Protein AF-A0A7W9FIB3-F1 (afdb_monomer)

Foldseek 3Di:
DQDLVNQLVVVVVVCVVVVHDDDSVRSSVVSVVVVVVVVVVVVVVVCVVVVCPPPPPPVVVVVVVVVVVCVVVVDDDD

Radius of gyration: 26.02 Å; Cα contacts (8 Å, |Δi|>4): 31; chains: 1; bounding box: 44×25×67 Å

Mean predicted aligned error: 15.47 Å

Sequence (78 aa):
MSTATGYRNRILEYADEHGHDISKGKAMKLAIVLHRRGERMHDENLERIFTHSDPTPPAAFKRIHAKAELAKRGVVLA

Nearest PDB structures (foldseek):
  3b0b-assembly1_A  TM=5.925E-01  e=1.932E+00  Gallus gallus
  4h9s-assembly3_E  TM=5.472E-01  e=3.824E+00  Homo sapiens

Secondary structure (DSSP, 8-state):
---HHHHHHHHHHHHHHTT----HHHHHHHHHHHHHHHHHHHHHHHHHHHH---SHHHHHHHHHHHHHHHHHTT----

pLDDT: mean 75.28, std 15.97, range [50.16, 96.75]

Structure (mmCIF, N/CA/C/O backbone):
data_AF-A0A7W9FIB3-F1
#
_entry.id   AF-A0A7W9FIB3-F1
#
loop_
_atom_site.group_PDB
_atom_site.id
_atom_site.type_symbol
_atom_site.label_atom_id
_atom_site.label_alt_id
_atom_site.label_comp_id
_atom_site.label_asym_id
_atom_site.label_entity_id
_atom_site.label_seq_id
_atom_site.pdbx_PDB_ins_code
_atom_site.Cartn_x
_atom_site.Cartn_y
_atom_site.Cartn_z
_atom_site.occupancy
_atom_site.B_iso_or_equiv
_atom_site.auth_seq_id
_atom_site.auth_comp_id
_atom_site.auth_asym_id
_atom_site.auth_atom_id
_atom_site.pdbx_PDB_model_num
ATOM 1 N N . MET A 1 1 ? -1.171 11.319 -5.996 1.00 54.72 1 MET A N 1
ATOM 2 C CA . MET A 1 1 ? -0.428 10.321 -5.192 1.00 54.72 1 MET A CA 1
ATOM 3 C C . MET A 1 1 ? -1.360 9.701 -4.165 1.00 54.72 1 MET A C 1
ATOM 5 O O . MET A 1 1 ? -2.160 10.422 -3.579 1.00 54.72 1 MET A O 1
ATOM 9 N N . SER A 1 2 ? -1.293 8.387 -3.946 1.00 70.88 2 SER A N 1
ATOM 10 C CA . SER A 1 2 ? -2.078 7.744 -2.887 1.00 70.88 2 SER A CA 1
ATOM 11 C C . SER A 1 2 ? -1.502 8.079 -1.510 1.00 70.88 2 SER A C 1
ATOM 13 O O . SER A 1 2 ? -0.326 7.815 -1.264 1.00 70.88 2 SER A O 1
ATOM 15 N N . THR A 1 3 ? -2.329 8.611 -0.617 1.00 86.19 3 THR A N 1
ATOM 16 C CA . THR A 1 3 ? -1.940 8.969 0.753 1.00 86.19 3 THR A CA 1
ATOM 17 C C . THR A 1 3 ? -1.937 7.749 1.678 1.00 86.19 3 THR A C 1
ATOM 19 O O . THR A 1 3 ? -2.615 6.751 1.410 1.00 86.19 3 THR A O 1
ATOM 22 N N . ALA A 1 4 ? -1.232 7.835 2.812 1.00 81.94 4 ALA A N 1
ATOM 23 C CA . ALA A 1 4 ? -1.293 6.815 3.866 1.00 81.94 4 ALA A CA 1
ATOM 24 C C . ALA A 1 4 ? -2.743 6.538 4.319 1.00 81.94 4 ALA A C 1
ATOM 26 O O . ALA A 1 4 ? -3.134 5.388 4.503 1.00 81.94 4 ALA A O 1
ATOM 27 N N . THR A 1 5 ? -3.591 7.566 4.398 1.00 87.25 5 THR A N 1
ATOM 28 C CA . THR A 1 5 ? -5.021 7.406 4.707 1.00 87.25 5 THR A CA 1
ATOM 29 C C . THR A 1 5 ? -5.759 6.588 3.641 1.00 87.25 5 THR A C 1
ATOM 31 O O . THR A 1 5 ? -6.565 5.723 3.980 1.00 87.25 5 THR A O 1
ATOM 34 N N . GLY A 1 6 ? -5.449 6.798 2.357 1.00 87.25 6 GLY A N 1
ATOM 35 C CA . GLY A 1 6 ? -6.031 6.025 1.257 1.00 87.25 6 GLY A CA 1
ATOM 36 C C . GLY A 1 6 ? -5.590 4.558 1.235 1.00 87.25 6 GLY A C 1
ATOM 37 O O . GLY A 1 6 ? -6.362 3.691 0.834 1.00 87.25 6 GLY A O 1
ATOM 38 N N . TYR A 1 7 ? -4.369 4.244 1.680 1.00 89.94 7 TYR A N 1
ATOM 39 C CA . TYR A 1 7 ? -3.953 2.850 1.890 1.00 89.94 7 TYR A CA 1
ATOM 40 C C . TYR A 1 7 ? -4.661 2.213 3.084 1.00 89.94 7 TYR A C 1
ATOM 42 O O . TYR A 1 7 ? -5.107 1.076 2.983 1.00 89.94 7 TYR A O 1
ATOM 50 N N . ARG A 1 8 ? -4.819 2.946 4.192 1.00 93.62 8 ARG A N 1
ATOM 51 C CA . ARG A 1 8 ? -5.517 2.447 5.383 1.00 93.62 8 ARG A CA 1
ATOM 52 C C . ARG A 1 8 ? -6.942 2.014 5.053 1.00 93.62 8 ARG A C 1
ATOM 54 O O . ARG A 1 8 ? -7.350 0.941 5.474 1.00 93.62 8 ARG A O 1
ATOM 61 N N . ASN A 1 9 ? -7.679 2.840 4.313 1.00 92.06 9 ASN A N 1
ATOM 62 C CA . ASN A 1 9 ? -9.066 2.538 3.963 1.00 92.06 9 ASN A CA 1
ATOM 63 C C . ASN A 1 9 ? -9.160 1.287 3.074 1.00 92.06 9 ASN A C 1
ATOM 65 O O . ASN A 1 9 ? -9.937 0.400 3.396 1.00 92.06 9 ASN A O 1
ATOM 69 N N . ARG A 1 10 ? -8.290 1.154 2.062 1.00 93.06 10 ARG A N 1
ATOM 70 C CA . ARG A 1 10 ? -8.232 -0.044 1.203 1.00 93.06 10 ARG A CA 1
ATOM 71 C C . ARG A 1 10 ? -7.886 -1.326 1.963 1.00 93.06 10 ARG A C 1
ATOM 73 O O . ARG A 1 10 ? -8.417 -2.381 1.658 1.00 93.06 10 ARG A O 1
ATOM 80 N N . ILE A 1 11 ? -7.003 -1.246 2.961 1.00 92.75 11 ILE A N 1
ATOM 81 C CA . ILE A 1 11 ? -6.665 -2.402 3.808 1.00 92.75 11 ILE A CA 1
ATOM 82 C C . ILE A 1 11 ? -7.867 -2.829 4.651 1.00 92.75 11 ILE A C 1
ATOM 84 O O . ILE A 1 11 ? -8.079 -4.021 4.834 1.00 92.75 11 ILE A O 1
ATOM 88 N N . LEU A 1 12 ? -8.616 -1.866 5.193 1.00 94.25 12 LEU A N 1
ATOM 89 C CA . LEU A 1 12 ? -9.800 -2.150 6.003 1.00 94.25 12 LEU A CA 1
ATOM 90 C C . LEU A 1 12 ? -10.930 -2.738 5.156 1.00 94.25 12 LEU A C 1
ATOM 92 O O . LEU A 1 12 ? -11.534 -3.709 5.580 1.00 94.25 12 LEU A O 1
ATOM 96 N N . GLU A 1 13 ? -11.161 -2.188 3.967 1.00 95.94 13 GLU A N 1
ATOM 97 C CA . GLU A 1 13 ? -12.130 -2.701 2.992 1.00 95.94 13 GLU A CA 1
ATOM 98 C C . GLU A 1 13 ? -11.787 -4.136 2.575 1.00 95.94 13 GLU A C 1
ATOM 100 O O . GLU A 1 13 ? -12.603 -5.033 2.736 1.00 95.94 13 GLU A O 1
ATOM 105 N N . TYR A 1 14 ? -10.533 -4.390 2.187 1.00 95.31 14 TYR A N 1
ATOM 106 C CA . TYR A 1 14 ? -10.072 -5.741 1.864 1.00 95.31 14 TYR A CA 1
ATOM 107 C C . TYR A 1 14 ? -10.232 -6.711 3.042 1.00 95.31 14 TYR A C 1
ATOM 109 O O . TYR A 1 14 ? -10.599 -7.871 2.859 1.00 95.31 14 TYR A O 1
ATOM 117 N N . ALA A 1 15 ? -9.923 -6.256 4.258 1.00 94.94 15 ALA A N 1
ATOM 118 C C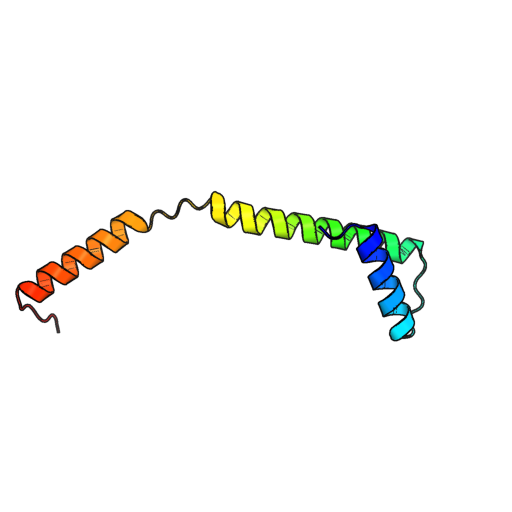A . ALA A 1 15 ? -10.053 -7.078 5.451 1.00 94.94 15 ALA A CA 1
ATOM 119 C C . ALA A 1 15 ? -11.519 -7.436 5.737 1.00 94.94 15 ALA A C 1
ATOM 121 O O . ALA A 1 15 ? -11.792 -8.586 6.067 1.00 94.94 15 ALA A O 1
ATOM 122 N N . ASP A 1 16 ? -12.443 -6.495 5.543 1.00 96.06 16 ASP A N 1
ATOM 123 C CA . ASP A 1 16 ? -13.885 -6.717 5.677 1.00 96.06 16 ASP A CA 1
ATOM 124 C C . ASP A 1 16 ? -14.402 -7.711 4.622 1.00 96.06 16 ASP A C 1
ATOM 126 O O . ASP A 1 16 ? -15.025 -8.714 4.966 1.00 96.06 16 ASP A O 1
ATOM 130 N N . GLU A 1 17 ? -14.029 -7.517 3.352 1.00 96.75 17 GLU A N 1
ATOM 131 C CA . GLU A 1 17 ? -14.409 -8.392 2.231 1.00 96.75 17 GLU A CA 1
ATOM 132 C C . GLU A 1 17 ? -13.962 -9.851 2.414 1.00 96.75 17 GLU A C 1
ATOM 134 O O . GLU A 1 17 ? -14.648 -10.776 1.981 1.00 96.75 17 GLU A O 1
ATOM 139 N N . HIS A 1 18 ? -12.808 -10.066 3.051 1.00 96.50 18 HIS A N 1
ATOM 140 C CA . HIS A 1 18 ? -12.186 -11.387 3.191 1.00 96.50 18 HIS A CA 1
ATOM 141 C C . HIS A 1 18 ? -12.316 -11.969 4.608 1.00 96.50 18 HIS A C 1
ATOM 143 O O . HIS A 1 18 ? -11.727 -13.011 4.906 1.00 96.50 18 HIS A O 1
ATOM 149 N N . GLY A 1 19 ? -13.072 -11.312 5.496 1.00 94.19 19 GLY A N 1
ATOM 150 C CA . GLY A 1 19 ? -13.299 -11.776 6.867 1.00 94.19 19 GLY A CA 1
ATOM 151 C C . GLY A 1 19 ? -12.037 -11.782 7.740 1.00 94.19 19 GLY A C 1
ATOM 152 O O . GLY A 1 19 ? -11.895 -12.613 8.638 1.00 94.19 19 GLY A O 1
ATOM 153 N N . HIS A 1 20 ? -11.088 -10.888 7.472 1.00 93.94 20 HIS A N 1
ATOM 154 C CA . HIS A 1 20 ? -9.901 -10.705 8.295 1.00 93.94 20 HIS A CA 1
ATOM 155 C C . HIS A 1 20 ? -10.164 -9.696 9.411 1.00 93.94 20 HIS A C 1
ATOM 157 O O . HIS A 1 20 ? -10.438 -8.526 9.158 1.00 93.94 20 HIS A O 1
ATOM 163 N N . ASP A 1 21 ? -9.972 -10.111 10.662 1.00 92.38 21 ASP A N 1
ATOM 164 C CA . ASP A 1 21 ? -10.028 -9.173 11.778 1.00 92.38 21 ASP A CA 1
ATOM 165 C C . ASP A 1 21 ? -8.709 -8.390 11.886 1.00 92.38 21 ASP A C 1
ATOM 167 O O . ASP A 1 21 ? -7.632 -8.934 12.176 1.00 92.38 21 ASP A O 1
ATOM 171 N N . ILE A 1 22 ? -8.776 -7.089 11.601 1.00 93.94 22 ILE A N 1
ATOM 172 C CA . ILE A 1 22 ? -7.634 -6.187 11.693 1.00 93.94 22 ILE A CA 1
ATOM 173 C C . ILE A 1 22 ? -7.991 -4.931 12.482 1.00 93.94 22 ILE A C 1
ATOM 175 O O . ILE A 1 22 ? -8.912 -4.179 12.169 1.00 93.94 22 ILE A O 1
ATOM 179 N N . SER A 1 23 ? -7.182 -4.634 13.499 1.00 94.44 23 SER A N 1
ATOM 180 C CA . SER A 1 23 ? -7.349 -3.394 14.249 1.00 94.44 23 SER A CA 1
ATOM 181 C C . SER A 1 23 ? -6.971 -2.176 13.400 1.00 94.44 23 SER A C 1
ATOM 183 O O . SER A 1 23 ? -6.002 -2.192 12.630 1.00 94.44 23 SER A O 1
ATOM 185 N N . LYS A 1 24 ? -7.674 -1.055 13.611 1.00 90.88 24 LYS A N 1
ATOM 186 C CA . LYS A 1 24 ? -7.392 0.227 12.934 1.00 90.88 24 LYS A CA 1
ATOM 187 C C . LYS A 1 24 ? -5.928 0.665 13.083 1.00 90.88 24 LYS A C 1
ATOM 189 O O . LYS A 1 24 ? -5.341 1.197 12.143 1.00 90.88 24 LYS A O 1
ATOM 194 N N . GLY A 1 25 ? -5.317 0.404 14.243 1.00 92.75 25 GLY A N 1
ATOM 195 C CA . GLY A 1 25 ? -3.905 0.703 14.496 1.00 92.75 25 GLY A CA 1
ATOM 196 C C . GLY A 1 25 ? -2.947 -0.148 13.655 1.00 92.75 25 GLY A C 1
ATOM 197 O O . GLY A 1 25 ? -1.964 0.372 13.124 1.00 92.75 25 GLY A O 1
ATOM 198 N N . LYS A 1 26 ? -3.246 -1.442 13.474 1.00 92.75 26 LYS A N 1
ATOM 199 C CA . LYS A 1 26 ? -2.458 -2.340 12.615 1.00 92.75 26 LYS A CA 1
ATOM 200 C C . LYS A 1 26 ? -2.614 -1.969 11.138 1.00 92.75 26 LYS A C 1
ATOM 202 O O . LYS A 1 26 ? -1.607 -1.883 10.436 1.00 92.75 26 LYS A O 1
ATOM 207 N N . ALA A 1 27 ? -3.830 -1.639 10.700 1.00 92.88 27 ALA A N 1
ATOM 208 C CA . ALA A 1 27 ? -4.091 -1.141 9.349 1.00 92.88 27 ALA A CA 1
ATOM 209 C C . ALA A 1 27 ? -3.322 0.160 9.051 1.00 92.88 27 ALA A C 1
ATOM 211 O O . ALA A 1 27 ? -2.725 0.294 7.986 1.00 92.88 27 ALA A O 1
ATOM 212 N N . MET A 1 28 ? -3.252 1.094 10.008 1.00 93.81 28 MET A N 1
ATOM 213 C CA . MET A 1 28 ? -2.485 2.337 9.852 1.00 93.81 28 MET A CA 1
ATOM 214 C C . MET A 1 28 ? -0.975 2.086 9.718 1.00 93.81 28 MET A C 1
ATOM 216 O O . MET A 1 28 ? -0.325 2.687 8.864 1.00 93.81 28 MET A O 1
ATOM 220 N N . LYS A 1 29 ? -0.407 1.171 10.516 1.00 94.25 29 LYS A N 1
ATOM 221 C CA . LYS A 1 29 ? 1.014 0.795 10.399 1.00 94.25 29 LYS A CA 1
ATOM 222 C C . LYS A 1 29 ? 1.329 0.216 9.018 1.00 94.25 29 LYS A C 1
ATOM 224 O O . LYS A 1 29 ? 2.298 0.638 8.391 1.00 94.25 29 LYS A O 1
ATOM 229 N N . LEU A 1 30 ? 0.492 -0.699 8.525 1.00 92.88 30 LEU A N 1
ATOM 230 C CA . LEU A 1 30 ? 0.637 -1.276 7.184 1.00 92.88 30 LEU A CA 1
ATOM 231 C C . LEU A 1 30 ? 0.505 -0.213 6.088 1.00 92.88 30 LEU A C 1
ATOM 233 O O . LEU A 1 30 ? 1.299 -0.189 5.149 1.00 92.88 30 LEU A O 1
ATOM 237 N N . ALA A 1 31 ? -0.442 0.710 6.241 1.00 92.12 31 ALA A N 1
ATOM 238 C CA . ALA A 1 31 ? -0.657 1.793 5.297 1.00 92.12 31 ALA A CA 1
ATOM 239 C C . ALA A 1 31 ? 0.557 2.725 5.160 1.00 92.12 31 ALA A C 1
ATOM 241 O O . ALA A 1 31 ? 0.909 3.108 4.047 1.00 92.12 31 ALA A O 1
ATOM 242 N N . ILE A 1 32 ? 1.234 3.048 6.268 1.00 92.94 32 ILE A N 1
ATOM 243 C CA . ILE A 1 32 ? 2.472 3.845 6.256 1.00 92.94 32 ILE A CA 1
ATOM 244 C C . ILE A 1 32 ? 3.592 3.102 5.519 1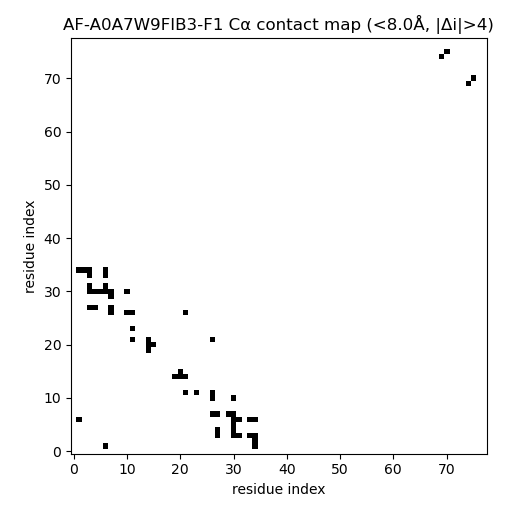.00 92.94 32 ILE A C 1
ATOM 246 O O . ILE A 1 32 ? 4.312 3.708 4.725 1.00 92.94 32 ILE A O 1
ATOM 250 N N . VAL A 1 33 ? 3.737 1.793 5.748 1.00 91.25 33 VAL A N 1
ATOM 251 C CA . VAL A 1 33 ? 4.756 0.979 5.064 1.00 91.25 33 VAL A CA 1
ATOM 252 C C . VAL A 1 33 ? 4.501 0.935 3.557 1.00 91.25 33 VAL A C 1
ATOM 254 O O . VAL A 1 33 ? 5.432 1.148 2.780 1.00 91.25 33 VAL A O 1
ATOM 257 N N . LEU A 1 34 ? 3.254 0.702 3.138 1.00 87.06 34 LEU A N 1
ATOM 258 C CA . LEU A 1 34 ? 2.878 0.674 1.722 1.00 87.06 34 LEU A CA 1
ATOM 259 C C . LEU A 1 34 ? 3.047 2.039 1.056 1.00 87.06 34 LEU A C 1
ATOM 261 O O . LEU A 1 34 ? 3.571 2.106 -0.051 1.00 87.06 34 LEU A O 1
ATOM 265 N N . HIS A 1 35 ? 2.677 3.119 1.745 1.00 87.81 35 HIS A N 1
ATOM 266 C CA . HIS A 1 35 ? 2.875 4.477 1.253 1.00 87.81 35 HIS A CA 1
ATOM 267 C C . HIS A 1 35 ? 4.357 4.772 0.997 1.00 87.81 35 HIS A C 1
ATOM 269 O O . HIS A 1 35 ? 4.714 5.089 -0.133 1.00 87.81 35 HIS A O 1
ATOM 275 N N . ARG A 1 36 ? 5.230 4.523 1.983 1.00 85.00 36 ARG A N 1
ATOM 276 C CA . ARG A 1 36 ? 6.688 4.697 1.839 1.00 85.00 36 ARG A CA 1
ATOM 277 C C . ARG A 1 36 ? 7.307 3.786 0.782 1.00 85.00 36 ARG A C 1
ATOM 279 O O . ARG A 1 36 ? 8.332 4.115 0.193 1.00 85.00 36 ARG A O 1
ATOM 286 N N . ARG A 1 37 ? 6.751 2.589 0.575 1.00 81.88 37 ARG A N 1
ATOM 287 C CA . ARG A 1 37 ? 7.199 1.682 -0.492 1.00 81.88 37 ARG A CA 1
ATOM 288 C C . ARG A 1 37 ? 6.795 2.216 -1.867 1.00 81.88 37 ARG A C 1
ATOM 290 O O . ARG A 1 37 ? 7.615 2.176 -2.774 1.00 81.88 37 ARG A O 1
ATOM 297 N N . GLY A 1 38 ? 5.580 2.745 -1.997 1.00 78.06 38 GLY A N 1
ATOM 298 C CA . GLY A 1 38 ? 5.113 3.407 -3.213 1.00 78.06 38 GLY A CA 1
ATOM 299 C C . GLY A 1 38 ? 5.914 4.668 -3.540 1.00 78.06 38 GLY A C 1
ATOM 300 O O . GLY A 1 38 ? 6.267 4.868 -4.694 1.00 78.06 38 GLY A O 1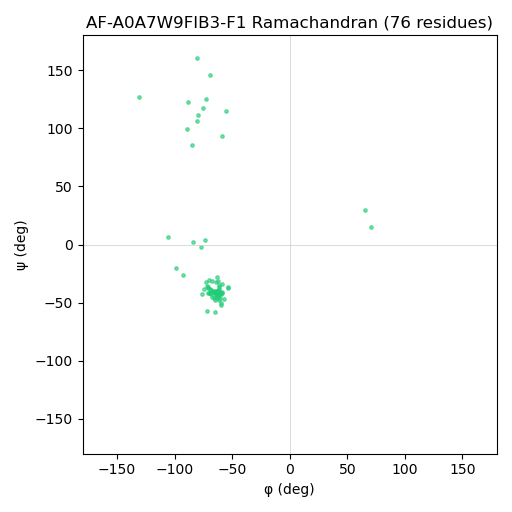
ATOM 301 N N . GLU A 1 39 ? 6.260 5.475 -2.534 1.00 77.88 39 GLU A N 1
ATOM 302 C CA . GLU A 1 39 ? 7.121 6.654 -2.706 1.00 77.88 39 GLU A CA 1
ATOM 303 C C . GLU A 1 39 ? 8.512 6.268 -3.218 1.00 77.88 39 GLU A C 1
ATOM 305 O O . GLU A 1 39 ? 8.944 6.805 -4.231 1.00 77.88 39 GLU A O 1
ATOM 310 N N . ARG A 1 40 ? 9.161 5.263 -2.612 1.00 68.69 40 ARG A N 1
ATOM 311 C CA . ARG A 1 40 ? 10.465 4.759 -3.085 1.00 68.69 40 ARG A CA 1
ATOM 312 C C . ARG A 1 40 ? 10.422 4.194 -4.503 1.00 68.69 40 ARG A C 1
ATOM 314 O O . ARG A 1 40 ? 11.343 4.415 -5.269 1.00 68.69 40 ARG A O 1
ATOM 321 N N . MET A 1 41 ? 9.351 3.490 -4.871 1.00 63.19 41 MET A N 1
ATOM 322 C CA . MET A 1 41 ? 9.181 2.971 -6.236 1.00 63.19 41 MET A CA 1
ATOM 323 C C . MET A 1 41 ? 8.920 4.072 -7.268 1.00 63.19 41 MET A C 1
ATOM 325 O O . MET A 1 41 ? 9.261 3.901 -8.438 1.00 63.19 41 MET A O 1
ATOM 329 N N . HIS A 1 42 ? 8.286 5.173 -6.862 1.00 60.38 42 HIS A N 1
ATOM 330 C CA . HIS A 1 42 ? 8.150 6.353 -7.710 1.00 60.38 42 HIS A CA 1
ATOM 331 C C . HIS A 1 42 ? 9.486 7.076 -7.883 1.00 60.38 42 HIS A C 1
ATOM 333 O O . HIS A 1 42 ? 9.758 7.553 -8.981 1.00 60.38 42 HIS A O 1
ATOM 339 N N . ASP A 1 43 ? 10.307 7.103 -6.836 1.00 61.38 43 ASP A N 1
ATOM 340 C CA . ASP A 1 43 ? 11.622 7.737 -6.840 1.00 61.38 43 ASP A CA 1
ATOM 341 C C . ASP A 1 43 ?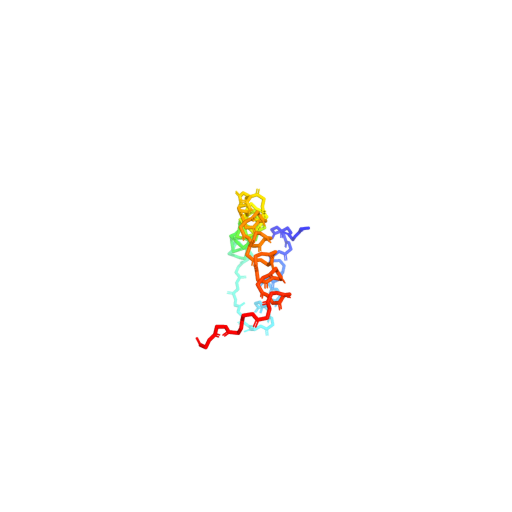 12.633 6.929 -7.671 1.00 61.38 43 ASP A C 1
ATOM 343 O O . ASP A 1 43 ? 13.090 7.401 -8.703 1.00 61.38 43 ASP A O 1
ATOM 347 N N . GLU A 1 44 ? 12.860 5.649 -7.354 1.00 60.69 44 GLU A N 1
ATOM 348 C CA . GLU A 1 44 ? 13.850 4.799 -8.043 1.00 60.69 44 GLU A CA 1
ATOM 349 C C . GLU A 1 44 ? 13.560 4.611 -9.546 1.00 60.69 44 GLU A C 1
ATOM 351 O O . GLU A 1 44 ? 14.487 4.535 -10.355 1.00 60.69 44 GLU A O 1
ATOM 356 N N . ASN A 1 45 ? 12.286 4.544 -9.959 1.00 60.19 45 ASN A N 1
ATOM 357 C CA . ASN A 1 45 ? 11.943 4.433 -11.383 1.00 60.19 45 ASN A CA 1
ATOM 358 C C . ASN A 1 45 ? 12.196 5.734 -12.154 1.00 60.19 45 ASN A C 1
ATOM 360 O O . ASN A 1 45 ? 12.600 5.671 -13.313 1.00 60.19 45 ASN A O 1
ATOM 364 N N . LEU A 1 46 ? 11.966 6.899 -11.544 1.00 55.97 46 LEU A N 1
ATOM 365 C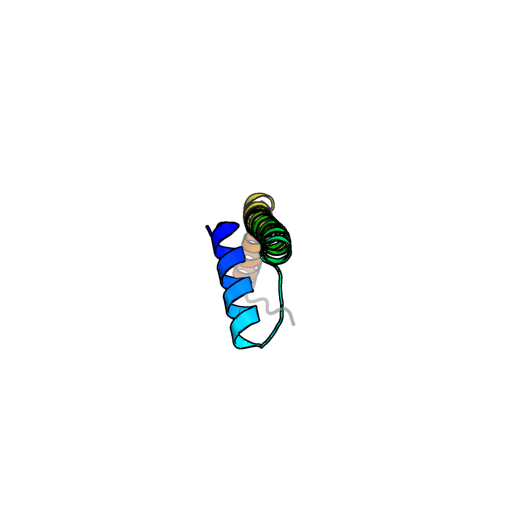 CA . LEU A 1 46 ? 12.259 8.188 -12.173 1.00 55.97 46 LEU A CA 1
ATOM 366 C C . LEU A 1 46 ? 13.761 8.473 -12.133 1.00 55.97 46 LEU A C 1
ATOM 368 O O . LEU A 1 46 ? 14.343 8.849 -13.148 1.00 55.97 46 LEU A O 1
ATOM 372 N N . GLU A 1 47 ? 14.413 8.199 -11.008 1.00 55.28 47 GLU A N 1
ATOM 373 C CA . GLU A 1 47 ? 15.847 8.375 -10.837 1.00 55.28 47 GLU A CA 1
ATOM 374 C C . GLU A 1 47 ? 16.618 7.511 -11.840 1.00 55.28 47 GLU A C 1
ATOM 376 O O . GLU A 1 47 ? 17.504 8.027 -12.510 1.00 55.28 47 GLU A O 1
ATOM 381 N N . ARG A 1 48 ? 16.223 6.252 -12.081 1.00 57.56 48 ARG A N 1
ATOM 382 C CA . ARG A 1 48 ? 16.844 5.380 -13.099 1.00 57.56 48 ARG A CA 1
ATOM 383 C C . ARG A 1 48 ? 16.677 5.887 -14.539 1.00 57.56 48 ARG A C 1
ATOM 385 O O . ARG A 1 48 ? 17.572 5.670 -15.353 1.00 57.56 48 ARG A O 1
ATOM 392 N N . ILE A 1 49 ? 15.568 6.559 -14.855 1.00 56.56 49 ILE A N 1
ATOM 393 C CA . ILE A 1 49 ? 15.325 7.166 -16.177 1.00 56.56 49 ILE A CA 1
ATOM 394 C C . ILE A 1 49 ? 16.188 8.422 -16.377 1.00 56.56 49 ILE A C 1
ATOM 396 O O . ILE A 1 49 ? 16.620 8.687 -17.497 1.00 56.56 49 ILE A O 1
ATOM 400 N N . PHE A 1 50 ? 16.474 9.174 -15.310 1.00 50.72 50 PHE A N 1
ATOM 401 C CA . PHE A 1 50 ? 17.229 10.430 -15.386 1.00 50.72 50 PHE A CA 1
ATOM 402 C C . PHE A 1 50 ? 18.727 10.311 -15.030 1.00 50.72 50 PHE A C 1
ATOM 404 O O . PHE A 1 50 ? 19.505 11.172 -15.435 1.00 50.72 50 PHE A O 1
ATOM 411 N N . THR A 1 51 ? 19.164 9.265 -14.318 1.00 56.53 51 THR A N 1
ATOM 412 C CA . THR A 1 51 ? 20.579 9.054 -13.926 1.00 56.53 51 THR A CA 1
ATOM 413 C C . THR A 1 51 ? 21.374 8.203 -14.907 1.00 56.53 51 THR A C 1
ATOM 415 O O . THR A 1 51 ? 22.588 8.375 -15.008 1.00 56.53 51 THR A O 1
ATOM 418 N N . HIS A 1 52 ? 20.733 7.319 -15.675 1.00 53.78 52 HIS A N 1
ATOM 419 C CA . HIS A 1 52 ? 21.376 6.725 -16.845 1.00 53.78 52 HIS A CA 1
ATOM 420 C C . HIS A 1 52 ? 21.197 7.671 -18.028 1.00 53.78 52 HIS A C 1
ATOM 422 O O . HIS A 1 52 ? 20.286 7.524 -18.838 1.00 53.78 52 HIS A O 1
ATOM 428 N N . SER A 1 53 ? 22.106 8.643 -18.132 1.00 52.16 53 SER A N 1
ATOM 429 C CA . SER A 1 53 ? 22.427 9.235 -19.427 1.00 52.16 53 SER A CA 1
ATOM 430 C C . SER A 1 53 ? 22.926 8.088 -20.298 1.00 52.16 53 SER A C 1
ATOM 432 O O . SER A 1 53 ? 24.072 7.660 -20.171 1.00 52.16 53 SER A O 1
ATOM 434 N N . ASP A 1 54 ? 22.016 7.485 -21.057 1.00 53.44 54 ASP A N 1
ATOM 435 C CA . ASP A 1 54 ? 22.308 6.351 -21.913 1.00 53.44 54 ASP A CA 1
ATOM 436 C C . ASP A 1 54 ? 23.462 6.758 -22.852 1.00 53.44 54 ASP A C 1
ATOM 438 O O . ASP A 1 54 ? 23.286 7.671 -23.662 1.00 53.44 54 ASP A O 1
ATOM 442 N N . PRO A 1 55 ? 24.663 6.150 -22.770 1.00 53.12 55 PRO A N 1
ATOM 443 C CA . PRO A 1 55 ? 25.751 6.450 -23.699 1.00 53.12 55 PRO A CA 1
ATOM 444 C C . PRO A 1 55 ? 25.492 5.849 -25.093 1.00 53.12 55 PRO A C 1
ATOM 446 O O . PRO A 1 55 ? 26.343 5.946 -25.981 1.00 53.12 55 PRO A O 1
ATOM 449 N N . THR A 1 56 ? 24.332 5.220 -25.313 1.00 56.16 56 THR A N 1
ATOM 450 C CA . THR A 1 56 ? 23.980 4.507 -26.546 1.00 56.16 56 THR A CA 1
ATOM 451 C C . THR A 1 56 ? 23.565 5.372 -27.752 1.00 56.16 56 THR A C 1
ATOM 453 O O . THR A 1 56 ? 23.414 4.782 -28.820 1.00 56.16 56 THR A O 1
ATOM 456 N N . PRO A 1 57 ? 23.471 6.722 -27.747 1.00 56.72 57 PRO A N 1
ATOM 457 C CA . PRO A 1 57 ? 23.267 7.431 -29.009 1.00 56.72 57 PRO A CA 1
ATOM 458 C C . PRO A 1 57 ? 24.470 7.289 -29.969 1.00 56.72 57 PRO A C 1
ATOM 460 O O . PRO A 1 57 ? 24.304 6.741 -31.061 1.00 56.72 57 PRO A O 1
ATOM 463 N N . PRO A 1 58 ? 25.720 7.670 -29.625 1.00 57.62 58 PRO A N 1
ATOM 464 C CA . PRO A 1 58 ? 26.767 7.792 -30.643 1.00 57.62 58 PRO A CA 1
ATOM 465 C C . PRO A 1 58 ? 27.210 6.448 -31.231 1.00 57.62 58 PRO A C 1
ATOM 467 O O . PRO A 1 58 ? 27.490 6.352 -32.427 1.00 57.62 58 PRO A O 1
ATOM 470 N N . ALA A 1 59 ? 27.292 5.400 -30.406 1.00 59.28 59 ALA A N 1
ATOM 471 C CA . ALA A 1 59 ? 27.789 4.096 -30.838 1.00 59.28 59 ALA A CA 1
ATOM 472 C C . ALA A 1 59 ? 26.771 3.345 -31.711 1.00 59.28 59 ALA A C 1
ATOM 474 O O . ALA A 1 59 ? 27.160 2.721 -32.703 1.00 59.28 59 ALA A O 1
ATOM 475 N N . ALA A 1 60 ? 25.477 3.435 -31.380 1.00 58.31 60 ALA A N 1
ATOM 476 C CA . ALA A 1 60 ? 24.417 2.835 -32.182 1.00 58.31 60 ALA A CA 1
ATOM 477 C C . ALA A 1 60 ? 24.292 3.542 -33.539 1.00 58.31 60 ALA A C 1
ATOM 479 O O . ALA A 1 60 ? 24.310 2.868 -34.572 1.00 58.31 60 ALA A O 1
ATOM 480 N N . PHE A 1 61 ? 24.301 4.883 -33.562 1.00 64.69 61 PHE A N 1
ATOM 481 C CA . PHE A 1 61 ? 24.283 5.642 -34.816 1.00 64.69 61 PHE A CA 1
ATOM 482 C C . PHE A 1 61 ? 25.517 5.355 -35.682 1.00 64.69 61 PHE A C 1
ATOM 484 O O . PHE A 1 61 ? 25.369 5.087 -36.875 1.00 64.69 61 PHE A O 1
ATOM 491 N N . LYS A 1 62 ? 26.727 5.289 -35.102 1.00 65.81 62 LYS A N 1
ATOM 492 C CA . LYS A 1 62 ? 27.946 4.910 -35.845 1.00 65.81 62 LYS A CA 1
ATOM 493 C C . LYS A 1 62 ? 27.843 3.522 -36.483 1.00 65.81 62 LYS A C 1
ATOM 495 O O . LYS A 1 62 ? 28.251 3.355 -37.631 1.00 65.81 62 LYS A O 1
ATOM 500 N N . ARG A 1 63 ? 27.288 2.529 -35.778 1.00 67.12 63 ARG A N 1
ATOM 501 C CA . ARG A 1 63 ? 27.120 1.163 -36.311 1.00 67.12 63 ARG A CA 1
ATOM 502 C C . ARG A 1 63 ? 26.083 1.099 -37.430 1.00 67.12 63 ARG A C 1
ATOM 504 O O . ARG A 1 63 ? 26.307 0.385 -38.405 1.00 67.12 63 ARG A O 1
ATOM 511 N N . ILE A 1 64 ? 24.985 1.844 -37.311 1.00 70.75 64 ILE A N 1
ATOM 512 C CA . ILE A 1 64 ? 23.953 1.926 -38.354 1.00 70.75 64 ILE A CA 1
ATOM 513 C C . ILE A 1 64 ? 24.526 2.591 -39.613 1.00 70.75 64 ILE A C 1
ATOM 515 O O . ILE A 1 64 ? 24.391 2.035 -40.701 1.00 70.75 64 ILE A O 1
ATOM 519 N N . HIS A 1 65 ? 25.246 3.708 -39.470 1.00 68.50 65 HIS A N 1
ATOM 520 C CA . HIS A 1 65 ? 25.908 4.373 -40.598 1.00 68.50 65 HIS A CA 1
A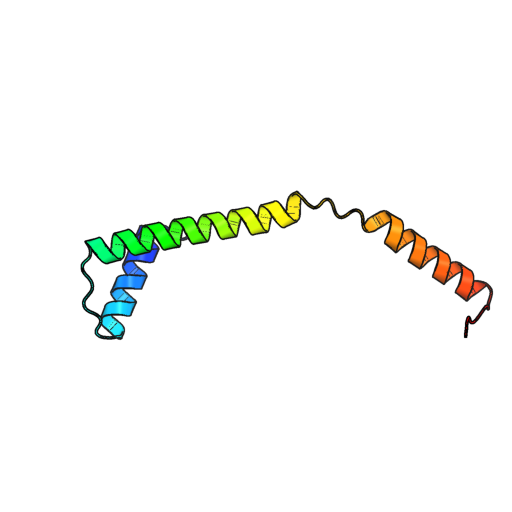TOM 521 C C . HIS A 1 65 ? 26.968 3.488 -41.269 1.00 68.50 65 HIS A C 1
ATOM 523 O O . HIS A 1 65 ? 26.983 3.382 -42.492 1.00 68.50 65 HIS A O 1
ATOM 529 N N . ALA A 1 66 ? 27.813 2.802 -40.493 1.00 71.75 66 ALA A N 1
ATOM 530 C CA . ALA A 1 66 ? 28.823 1.898 -41.046 1.00 71.75 66 ALA A CA 1
ATOM 531 C C . ALA A 1 66 ? 28.195 0.733 -41.832 1.00 71.75 66 ALA A C 1
ATOM 533 O O . ALA A 1 66 ? 28.661 0.403 -42.922 1.00 71.75 66 ALA A O 1
ATOM 534 N N . LYS A 1 67 ? 27.106 0.142 -41.318 1.00 66.19 67 LYS A N 1
ATOM 535 C CA . LYS A 1 67 ? 26.350 -0.903 -42.027 1.00 66.19 67 LYS A CA 1
ATOM 536 C C . LYS A 1 67 ? 25.688 -0.378 -43.301 1.00 66.19 67 LYS A C 1
ATOM 538 O O . LYS A 1 67 ? 25.723 -1.065 -44.317 1.00 66.19 67 LYS A O 1
ATOM 543 N N . ALA A 1 68 ? 25.122 0.829 -43.265 1.00 70.75 68 ALA A N 1
ATOM 544 C CA . ALA A 1 68 ? 24.508 1.450 -44.436 1.00 70.75 68 ALA A CA 1
ATOM 545 C C . ALA A 1 68 ? 25.533 1.718 -45.555 1.00 70.75 68 ALA A C 1
ATOM 547 O O . ALA A 1 68 ? 25.244 1.474 -46.724 1.00 70.75 68 ALA A O 1
ATOM 548 N N . GLU A 1 69 ? 26.745 2.156 -45.207 1.00 72.69 69 GLU A N 1
ATOM 549 C CA . GLU A 1 69 ? 27.827 2.368 -46.177 1.00 72.69 69 GLU A CA 1
ATOM 550 C C . GLU A 1 69 ? 28.400 1.052 -46.729 1.00 72.69 69 GLU A C 1
ATOM 552 O O . GLU A 1 69 ? 28.675 0.958 -47.924 1.00 72.69 69 GLU A O 1
ATOM 557 N N . LEU A 1 70 ? 28.520 0.006 -45.906 1.00 65.06 70 LEU A N 1
ATOM 558 C CA . LEU A 1 70 ? 28.909 -1.336 -46.366 1.00 65.06 70 LEU A CA 1
ATOM 559 C C . LEU A 1 70 ? 27.879 -1.945 -47.330 1.00 65.06 70 LEU A C 1
ATOM 561 O O . LEU A 1 70 ? 28.264 -2.508 -48.354 1.00 65.06 70 LEU A O 1
ATOM 565 N N . ALA A 1 71 ? 26.584 -1.775 -47.049 1.00 65.69 71 ALA A N 1
ATOM 566 C CA . ALA A 1 71 ? 25.504 -2.259 -47.908 1.00 65.69 71 ALA A CA 1
ATOM 567 C C . ALA A 1 71 ? 25.489 -1.558 -49.277 1.00 65.69 71 ALA A C 1
ATOM 569 O O . ALA A 1 71 ? 25.345 -2.218 -50.304 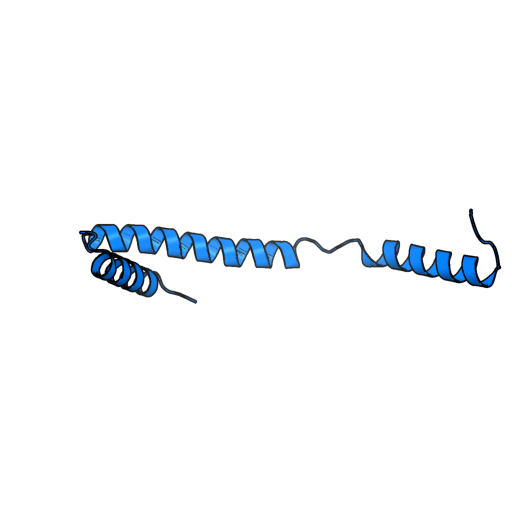1.00 65.69 71 ALA A O 1
ATOM 570 N N . LYS A 1 72 ? 25.724 -0.237 -49.319 1.00 67.19 72 LYS A N 1
ATOM 571 C CA . LYS A 1 72 ? 25.883 0.510 -50.582 1.00 67.19 72 LYS A CA 1
ATOM 572 C C . LYS A 1 72 ? 27.092 0.054 -51.403 1.00 67.19 72 LYS A C 1
ATOM 574 O O . LYS A 1 72 ? 27.075 0.178 -52.622 1.00 67.19 72 LYS A O 1
ATOM 579 N N . ARG A 1 73 ? 28.137 -0.460 -50.746 1.00 68.50 73 ARG A N 1
ATOM 580 C CA . ARG A 1 73 ? 29.356 -0.977 -51.390 1.00 68.50 73 ARG A CA 1
ATOM 581 C C . ARG A 1 73 ? 29.235 -2.433 -51.857 1.00 68.50 73 ARG A C 1
ATOM 583 O O . ARG A 1 73 ? 30.205 -2.961 -52.387 1.00 68.50 73 ARG A O 1
ATOM 590 N N . GLY A 1 74 ? 28.075 -3.077 -51.685 1.00 56.78 74 GLY A N 1
ATOM 591 C CA . GLY A 1 74 ? 27.799 -4.413 -52.228 1.00 56.78 74 GLY A CA 1
ATOM 592 C C . GLY A 1 74 ? 28.557 -5.562 -51.555 1.00 56.78 74 GLY A C 1
ATOM 593 O O . GLY A 1 74 ? 28.610 -6.658 -52.106 1.00 56.78 74 GLY A O 1
ATOM 594 N N . VAL A 1 75 ? 29.143 -5.344 -50.373 1.00 63.12 75 VAL A N 1
ATOM 595 C CA . VAL A 1 75 ? 29.850 -6.400 -49.637 1.00 63.12 75 VAL A CA 1
ATOM 596 C C . VAL A 1 75 ? 28.857 -7.118 -48.726 1.00 63.12 75 VAL A C 1
ATOM 598 O O . VAL A 1 75 ? 28.525 -6.634 -47.644 1.00 63.12 75 VAL A O 1
ATOM 601 N N . VAL A 1 76 ? 28.374 -8.279 -49.168 1.00 57.22 76 VAL A N 1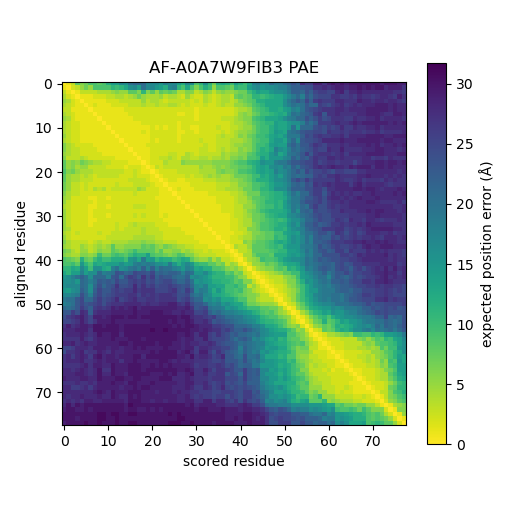
ATOM 602 C CA . VAL A 1 76 ? 27.638 -9.220 -48.316 1.00 57.22 76 VAL A CA 1
ATOM 603 C C . VAL A 1 76 ? 28.673 -10.003 -47.509 1.00 57.22 76 VAL A C 1
ATOM 605 O O . VAL A 1 76 ? 29.396 -10.827 -48.062 1.00 57.22 76 VAL A O 1
ATOM 608 N N . LEU A 1 77 ? 28.794 -9.706 -46.213 1.00 59.44 77 LEU A N 1
ATOM 609 C CA . LEU A 1 77 ? 29.551 -10.557 -45.292 1.00 59.44 77 LEU A CA 1
ATOM 610 C C . LEU A 1 77 ? 28.704 -11.802 -44.999 1.00 59.44 77 LEU A C 1
ATOM 612 O O . LEU A 1 77 ? 27.589 -11.667 -44.494 1.00 59.44 77 LEU A O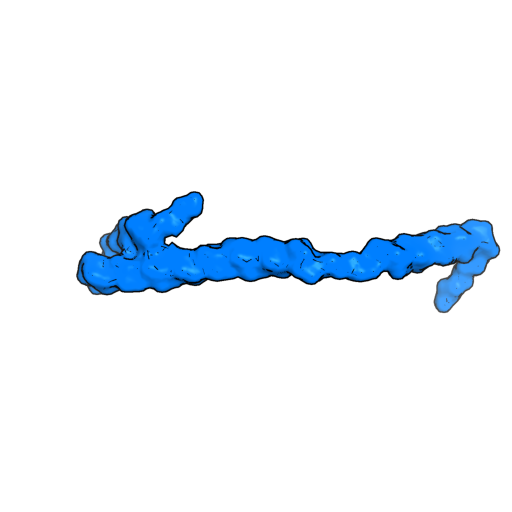 1
ATOM 616 N N . ALA A 1 78 ? 29.234 -12.964 -45.390 1.00 50.16 78 ALA A N 1
ATOM 617 C CA . ALA A 1 78 ? 28.704 -14.293 -45.085 1.00 50.16 78 ALA A CA 1
ATOM 618 C C . ALA A 1 78 ? 28.762 -14.607 -43.583 1.00 50.16 78 ALA A C 1
ATOM 620 O O . ALA A 1 78 ? 29.679 -14.083 -42.905 1.00 50.16 78 ALA A O 1
#

Solvent-accessible surface area (backbone atoms only — not comparable to full-atom values): 4540 Å² total; per-residue (Å²): 134,82,46,42,68,59,40,22,52,53,50,49,51,53,24,61,78,69,73,46,92,72,55,71,70,59,35,44,56,52,11,47,53,52,34,55,48,52,51,50,54,56,46,56,58,50,47,55,65,70,67,53,74,68,78,60,61,66,60,52,53,52,53,52,52,53,51,54,55,40,56,74,68,69,62,79,82,130